Protein AF-A0A1X0SES9-F1 (afdb_monomer)

Solvent-accessible surface area (backbone atoms only — not comparable to full-atom values): 3889 Å² total; per-residue (Å²): 122,67,68,65,57,53,55,55,57,58,61,66,71,71,78,79,75,83,75,76,72,76,76,82,44,76,23,93,40,73,86,40,75,64,30,28,53,52,20,29,56,54,19,46,76,74,74,21,79,34,23,36,41,32,97,84,25,31,39,46,65,40,66,81,128

Mean predicted aligned error: 12.41 Å

Nearest PDB structures (foldseek):
  1myn-assembly1_A  TM=7.132E-01  e=6.006E-02  Drosophila melanogaster
  1p0a-assembly1_A  TM=5.532E-01  e=6.008E-01  Archaeoprepona demophon
  2lj7-assembly1_A  TM=4.816E-01  e=5.249E+00  Lens culinaris subsp. culinaris

Foldseek 3Di:
DVVVVVVVVVVVVPPPDPLPPQDWDFQPDQPDPVSQVVQCVSLVVSPANGWHQDPVRTIDGHHDD

Organism: Rhizopus microsporus (NCBI:txid58291)

Secondary structure (DSSP, 8-state):
-HHHHHHHHHHHTT-----------B---TT-HHHHHHHHHHHHHTT-SEEEEETTTEEEEE---

Structure (mmCIF, N/CA/C/O backbone):
data_AF-A0A1X0SES9-F1
#
_entry.id   AF-A0A1X0SES9-F1
#
loop_
_atom_site.group_PDB
_atom_site.id
_atom_site.type_symbol
_atom_site.label_atom_id
_atom_site.label_alt_id
_atom_site.label_comp_id
_atom_site.label_asym_id
_atom_site.label_entity_id
_atom_site.label_seq_id
_atom_site.pdbx_PDB_ins_code
_atom_site.Cartn_x
_atom_site.Cartn_y
_atom_site.Cartn_z
_atom_site.occupancy
_atom_site.B_iso_or_equiv
_atom_site.auth_seq_id
_atom_site.auth_comp_id
_atom_site.auth_asym_id
_atom_site.auth_atom_id
_atom_site.pdbx_PDB_model_num
ATOM 1 N N . MET A 1 1 ? -17.214 17.141 44.478 1.00 55.44 1 MET A N 1
ATOM 2 C CA . MET A 1 1 ? -16.287 16.007 44.237 1.00 55.44 1 MET A CA 1
ATOM 3 C C . MET A 1 1 ? -16.681 15.091 43.067 1.00 55.44 1 MET A C 1
ATOM 5 O O . MET A 1 1 ? -15.805 14.428 42.542 1.00 55.44 1 MET A O 1
ATOM 9 N N . LYS A 1 2 ? -17.945 15.055 42.602 1.00 57.34 2 LYS A N 1
ATOM 10 C CA . LYS A 1 2 ? -18.358 14.232 41.440 1.00 57.34 2 LYS A CA 1
ATOM 11 C C . LYS A 1 2 ? -17.919 14.779 40.071 1.00 57.34 2 LYS A C 1
ATOM 13 O O . LYS A 1 2 ? -17.605 13.991 39.191 1.00 57.34 2 LYS A O 1
ATOM 18 N N . LEU A 1 3 ? -17.852 16.105 39.898 1.00 59.09 3 LEU A N 1
ATOM 19 C CA . LEU A 1 3 ? -17.476 16.728 38.616 1.00 59.09 3 LEU A CA 1
ATOM 20 C C . LEU A 1 3 ? -16.042 16.384 38.185 1.00 59.09 3 LEU A C 1
ATOM 22 O O . LEU A 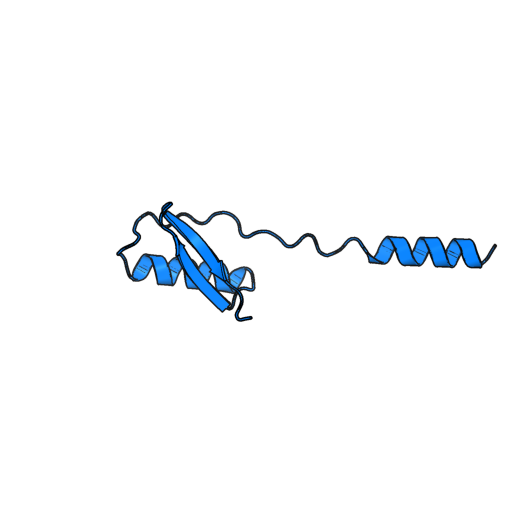1 3 ? -15.804 16.070 37.026 1.00 59.09 3 LEU A O 1
ATOM 26 N N . ALA A 1 4 ? -15.105 16.390 39.138 1.00 60.59 4 ALA A N 1
ATOM 27 C CA . ALA A 1 4 ? -13.709 16.037 38.892 1.00 60.59 4 ALA A CA 1
ATOM 28 C C . ALA A 1 4 ? -13.553 14.577 38.433 1.00 60.59 4 ALA A C 1
ATOM 30 O O . ALA A 1 4 ? -12.718 14.295 37.583 1.00 60.59 4 ALA A 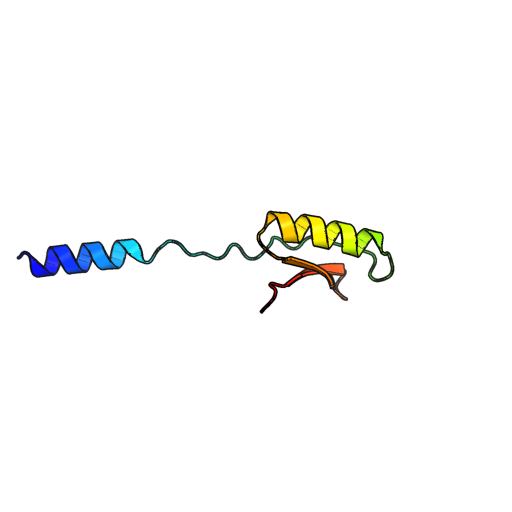O 1
ATOM 31 N N . LEU A 1 5 ? -14.402 13.674 38.941 1.00 59.34 5 LEU A N 1
ATOM 32 C CA . LEU A 1 5 ? -14.411 12.259 38.560 1.00 59.34 5 LEU A CA 1
ATOM 33 C C . LEU A 1 5 ? -14.920 12.044 37.123 1.00 59.34 5 LEU A C 1
ATOM 35 O O . LEU A 1 5 ? -14.449 11.161 36.418 1.00 59.34 5 LEU A O 1
ATOM 39 N N . TYR A 1 6 ? -15.874 12.865 36.673 1.00 62.91 6 TYR A N 1
ATOM 40 C CA . TYR A 1 6 ? -16.369 12.828 35.293 1.00 62.91 6 TYR A CA 1
ATOM 41 C C . TYR A 1 6 ? -15.364 13.421 34.298 1.00 62.91 6 TYR A C 1
ATOM 43 O O . TYR A 1 6 ? -15.197 12.895 33.200 1.00 62.91 6 TYR A O 1
ATOM 51 N N . LEU A 1 7 ? -14.660 14.485 34.692 1.00 60.12 7 LEU A N 1
ATOM 52 C CA . LEU A 1 7 ? -13.610 15.104 33.878 1.00 60.12 7 LEU A CA 1
ATOM 53 C C . LEU A 1 7 ? -12.426 14.159 33.631 1.00 60.12 7 LEU A C 1
ATOM 55 O O . LEU A 1 7 ? -11.910 14.116 32.515 1.00 60.12 7 LEU A O 1
ATOM 59 N N . THR A 1 8 ? -12.024 13.362 34.624 1.00 59.81 8 THR A N 1
ATOM 60 C CA . THR A 1 8 ? -10.947 12.372 34.453 1.00 59.81 8 THR A CA 1
ATOM 61 C C . THR A 1 8 ? -11.364 11.191 33.574 1.00 59.81 8 THR A C 1
ATOM 63 O O . THR A 1 8 ? -10.554 10.713 32.781 1.00 59.81 8 THR A O 1
ATOM 66 N N . LEU A 1 9 ? -12.629 10.758 33.642 1.00 58.66 9 LEU A N 1
ATOM 67 C CA . LEU A 1 9 ? -13.174 9.709 32.769 1.00 58.66 9 LEU A CA 1
ATOM 68 C C . LEU A 1 9 ? -13.195 10.120 31.287 1.00 58.66 9 LEU A C 1
ATOM 70 O O . LEU A 1 9 ? -12.902 9.298 30.422 1.00 58.66 9 LEU A O 1
ATOM 74 N N . LEU A 1 10 ? -13.491 11.388 30.984 1.00 58.84 10 LEU A N 1
ATOM 75 C CA . LEU A 1 10 ? -13.525 11.889 29.604 1.00 58.84 10 LEU A CA 1
ATOM 76 C C . LEU A 1 10 ? -12.131 11.970 28.961 1.00 58.84 10 LEU A C 1
ATOM 78 O O . LEU A 1 10 ? -11.990 11.703 27.769 1.00 58.84 10 LEU A O 1
ATOM 82 N N . PHE A 1 11 ? -11.089 12.277 29.739 1.00 56.53 11 PHE A N 1
ATOM 83 C CA . PHE A 1 11 ? -9.712 12.335 29.230 1.00 56.53 11 PHE A CA 1
ATOM 84 C C . PHE A 1 11 ? -9.143 10.954 28.869 1.00 56.53 11 PHE A C 1
ATOM 86 O O . PHE A 1 11 ? -8.370 10.842 27.917 1.00 56.53 11 PHE A O 1
ATOM 93 N N . ALA A 1 12 ? -9.552 9.893 29.573 1.00 56.97 12 ALA A N 1
ATOM 94 C CA . ALA A 1 12 ? -9.090 8.530 29.298 1.00 56.97 12 ALA A CA 1
ATOM 95 C C . ALA A 1 12 ? -9.611 7.968 27.958 1.00 56.97 12 ALA A C 1
ATOM 97 O O . ALA A 1 12 ? -8.966 7.110 27.357 1.00 56.97 12 ALA A O 1
ATOM 98 N N . ALA A 1 13 ? -10.746 8.468 27.458 1.00 56.41 13 ALA A N 1
ATOM 99 C CA . ALA A 1 13 ? -11.374 7.980 26.228 1.00 56.41 13 ALA A CA 1
ATOM 100 C C . ALA A 1 13 ? -10.703 8.482 24.931 1.00 56.41 13 ALA A C 1
ATOM 102 O O . ALA A 1 13 ? -10.975 7.950 23.858 1.00 56.41 13 ALA A O 1
ATOM 103 N N . MET A 1 14 ? -9.820 9.486 24.999 1.00 56.69 14 MET A N 1
ATOM 104 C CA . MET A 1 14 ? -9.221 10.117 23.810 1.00 56.69 14 MET A CA 1
ATOM 105 C C 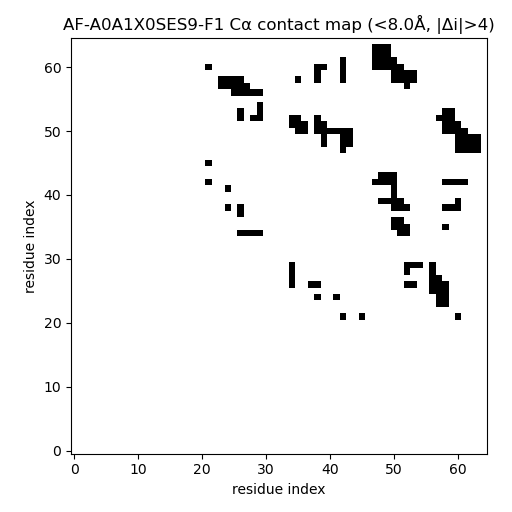. MET A 1 14 ? -7.926 9.452 23.307 1.00 56.69 14 MET A C 1
ATOM 107 O O . MET A 1 14 ? -7.359 9.897 22.312 1.00 56.69 14 MET A O 1
ATOM 111 N N . ILE A 1 15 ? -7.449 8.375 23.942 1.00 56.16 15 ILE A N 1
ATOM 112 C CA . ILE A 1 15 ? -6.145 7.762 23.626 1.00 56.16 15 ILE A CA 1
ATOM 113 C C . ILE A 1 15 ? -6.288 6.479 22.796 1.00 56.16 15 ILE A C 1
ATOM 115 O O . ILE A 1 15 ? -5.656 5.481 23.106 1.00 56.16 15 ILE A O 1
ATOM 119 N N . MET A 1 16 ? -7.105 6.439 21.743 1.00 49.94 16 MET A N 1
ATOM 120 C CA . MET A 1 16 ? -7.058 5.305 20.804 1.00 49.94 16 MET A CA 1
ATOM 121 C C . MET A 1 16 ? -7.373 5.744 19.380 1.00 49.94 16 MET A C 1
ATOM 123 O O . MET A 1 16 ? -8.388 5.364 18.818 1.00 49.94 16 MET A O 1
ATOM 127 N N . MET A 1 17 ? -6.492 6.538 18.777 1.00 52.47 17 MET A N 1
ATOM 128 C CA . MET A 1 17 ? -6.405 6.596 17.315 1.00 52.47 17 MET A CA 1
ATOM 129 C C . MET A 1 17 ? -4.989 6.998 16.894 1.00 52.47 17 MET A C 1
ATOM 131 O O . MET A 1 17 ? -4.769 7.963 16.169 1.00 52.47 17 MET A O 1
ATOM 135 N N . ALA A 1 18 ? -3.987 6.248 17.361 1.00 53.00 18 ALA A N 1
ATOM 136 C CA . ALA A 1 18 ? -2.698 6.227 16.683 1.00 53.00 18 ALA A CA 1
ATOM 137 C C . ALA A 1 18 ? -2.926 5.510 15.348 1.00 53.00 18 ALA A C 1
ATOM 139 O O . ALA A 1 18 ? -2.814 4.290 15.255 1.00 53.00 18 ALA A O 1
ATOM 140 N N . SER A 1 19 ? -3.350 6.262 14.331 1.00 54.16 19 SER A N 1
ATOM 141 C CA . SER A 1 19 ? -3.441 5.789 12.955 1.00 54.16 19 SER A CA 1
ATOM 142 C C . SER A 1 19 ? -2.088 5.192 12.588 1.00 54.16 19 SER A C 1
ATOM 144 O O . SER A 1 19 ? -1.113 5.923 12.413 1.00 54.16 19 SER A O 1
ATOM 146 N N . ALA A 1 20 ? -2.024 3.860 12.555 1.00 52.88 20 ALA A N 1
ATOM 147 C CA . ALA A 1 20 ? -0.854 3.105 12.157 1.00 52.88 20 ALA A CA 1
ATOM 148 C C . ALA A 1 20 ? -0.524 3.511 10.720 1.00 52.88 20 ALA A C 1
ATOM 150 O O . ALA A 1 20 ? -1.115 3.003 9.768 1.00 52.88 20 ALA A O 1
ATOM 151 N N . ALA A 1 21 ? 0.373 4.488 10.565 1.00 57.03 21 ALA A N 1
ATOM 152 C CA . ALA A 1 21 ? 0.863 4.875 9.259 1.00 57.03 21 ALA A CA 1
ATOM 153 C C . ALA A 1 21 ? 1.447 3.605 8.623 1.00 57.03 21 ALA A C 1
ATOM 155 O O . ALA A 1 21 ? 2.303 2.968 9.249 1.00 57.03 21 ALA A O 1
ATOM 156 N N . PRO A 1 22 ? 0.960 3.182 7.444 1.00 58.88 22 PRO A N 1
ATOM 157 C CA . PRO A 1 22 ? 1.365 1.915 6.865 1.00 58.88 22 PRO A CA 1
ATOM 158 C C . PRO A 1 22 ? 2.892 1.821 6.791 1.00 58.88 22 PRO A C 1
ATOM 160 O O . PRO A 1 22 ? 3.550 2.693 6.219 1.00 58.88 22 PRO A O 1
ATOM 163 N N . SER A 1 23 ? 3.463 0.770 7.390 1.00 63.31 23 SER A N 1
ATOM 164 C CA . SER A 1 23 ? 4.873 0.409 7.236 1.00 63.31 23 SER A CA 1
ATOM 165 C C . SER A 1 23 ? 5.279 0.481 5.760 1.00 63.31 23 SER A C 1
ATOM 167 O O . SER A 1 23 ? 4.660 -0.139 4.901 1.00 63.31 23 SER A O 1
ATOM 169 N N . LYS A 1 24 ? 6.328 1.245 5.445 1.00 70.94 24 LYS A N 1
ATOM 170 C CA . LYS A 1 24 ? 6.766 1.503 4.064 1.00 70.94 24 LYS A CA 1
ATOM 171 C C . LYS A 1 24 ? 7.068 0.185 3.331 1.00 70.94 24 LYS A C 1
ATOM 173 O O . LYS A 1 24 ? 8.141 -0.390 3.495 1.00 70.94 24 LYS A O 1
ATOM 178 N N . LYS A 1 25 ? 6.123 -0.311 2.524 1.00 82.56 25 LYS A N 1
ATOM 179 C CA . LYS A 1 25 ? 6.308 -1.504 1.689 1.00 82.56 25 LYS A CA 1
ATOM 180 C C . LYS A 1 25 ? 7.070 -1.105 0.431 1.00 82.56 25 LYS A C 1
ATOM 182 O O . LYS A 1 25 ? 6.603 -0.254 -0.317 1.00 82.56 25 LYS A O 1
ATOM 187 N N . ILE A 1 26 ? 8.225 -1.720 0.204 1.00 84.81 26 ILE A N 1
ATOM 188 C CA . ILE A 1 26 ? 9.046 -1.445 -0.977 1.00 84.81 26 ILE A CA 1
ATOM 189 C C . ILE A 1 26 ? 8.452 -2.164 -2.196 1.00 84.81 26 ILE A C 1
ATOM 191 O O . ILE A 1 26 ? 8.069 -3.335 -2.121 1.00 84.81 26 ILE A O 1
ATOM 195 N N . CYS A 1 27 ? 8.371 -1.447 -3.309 1.00 84.25 27 CYS A N 1
ATOM 196 C CA . CYS A 1 27 ? 7.980 -1.916 -4.626 1.00 84.25 27 CYS A CA 1
ATOM 197 C C . CYS A 1 27 ? 9.046 -1.408 -5.611 1.00 84.25 27 CYS A C 1
ATOM 199 O O . CYS A 1 27 ? 9.040 -0.263 -6.030 1.00 84.25 27 CYS A O 1
ATOM 201 N N . HIS A 1 28 ? 10.051 -2.224 -5.922 1.00 72.56 28 HIS A N 1
ATOM 202 C CA . HIS A 1 28 ? 11.256 -1.779 -6.643 1.00 72.56 28 HIS A CA 1
ATOM 203 C C . HIS A 1 28 ? 11.029 -1.398 -8.123 1.00 72.56 28 HIS A C 1
ATOM 205 O O . HIS A 1 28 ? 11.976 -1.011 -8.803 1.00 72.56 28 HIS A O 1
ATOM 211 N N . THR A 1 29 ? 9.796 -1.474 -8.633 1.00 66.38 29 THR A N 1
ATOM 212 C CA . THR A 1 29 ? 9.508 -1.366 -10.067 1.00 66.38 29 THR A CA 1
ATOM 213 C C . THR A 1 29 ? 8.203 -0.613 -10.316 1.00 66.38 29 THR A C 1
ATOM 215 O O . THR A 1 29 ? 7.119 -1.183 -10.251 1.00 66.38 29 THR A O 1
ATOM 218 N N . LEU A 1 30 ? 8.315 0.679 -10.633 1.00 61.34 30 LEU A N 1
ATOM 219 C CA . LEU A 1 30 ? 7.191 1.560 -10.984 1.00 61.34 30 LEU A CA 1
ATOM 220 C C . LEU A 1 30 ? 6.361 1.058 -12.171 1.00 61.34 30 LEU A C 1
ATOM 222 O O . LEU A 1 30 ? 5.147 1.234 -12.200 1.00 61.34 30 LEU A O 1
ATOM 226 N N . SER A 1 31 ? 7.027 0.428 -13.136 1.00 65.31 31 SER A N 1
ATOM 227 C CA . SER A 1 31 ? 6.420 0.001 -14.398 1.00 65.31 31 SER A CA 1
ATOM 228 C C . SER A 1 31 ? 5.908 -1.441 -14.379 1.00 65.31 31 SER A C 1
ATOM 230 O O . SER A 1 31 ? 5.372 -1.895 -15.386 1.00 65.31 31 SER A O 1
ATOM 232 N N . ASP A 1 32 ? 6.074 -2.184 -13.275 1.00 71.06 32 ASP A N 1
ATOM 233 C CA . ASP A 1 32 ? 5.558 -3.553 -13.188 1.00 71.06 32 ASP A CA 1
ATOM 234 C C . ASP A 1 32 ? 4.110 -3.525 -12.658 1.00 71.06 32 ASP A C 1
ATOM 236 O O . ASP A 1 32 ? 3.888 -3.162 -11.498 1.00 71.06 32 ASP A O 1
ATOM 240 N N . PRO A 1 33 ? 3.097 -3.941 -13.440 1.00 72.31 33 PRO A N 1
ATOM 241 C CA . PRO A 1 33 ? 1.720 -4.031 -12.952 1.00 72.31 33 PRO A CA 1
ATOM 242 C C . PRO A 1 33 ? 1.577 -4.939 -11.714 1.00 72.31 33 PRO A C 1
ATOM 244 O O . PRO A 1 33 ? 0.666 -4.743 -10.900 1.00 72.31 33 PRO A O 1
ATOM 247 N N . ARG A 1 34 ? 2.506 -5.880 -11.492 1.00 81.19 34 ARG A N 1
ATOM 248 C CA . ARG A 1 34 ? 2.573 -6.695 -10.269 1.00 81.19 34 ARG A CA 1
ATOM 249 C C . ARG A 1 34 ? 2.951 -5.868 -9.041 1.00 81.19 34 ARG A C 1
ATOM 251 O O . ARG A 1 34 ? 2.461 -6.170 -7.954 1.00 81.19 34 ARG A O 1
ATOM 258 N N . ALA A 1 35 ? 3.747 -4.808 -9.189 1.00 83.75 35 ALA A N 1
ATOM 259 C CA . ALA A 1 35 ? 4.099 -3.913 -8.086 1.00 83.75 35 ALA A CA 1
ATOM 260 C C . ALA A 1 35 ? 2.854 -3.209 -7.524 1.00 83.75 35 ALA A C 1
ATOM 262 O O . ALA A 1 35 ? 2.642 -3.188 -6.310 1.00 83.75 35 ALA A O 1
ATOM 263 N N . ASN A 1 36 ? 1.966 -2.739 -8.403 1.00 83.12 36 ASN A N 1
ATOM 264 C CA . ASN A 1 36 ? 0.692 -2.138 -8.005 1.00 83.12 36 ASN A CA 1
ATOM 265 C C . ASN A 1 36 ? -0.247 -3.157 -7.348 1.00 83.12 36 ASN A C 1
ATOM 267 O O . ASN A 1 36 ? -0.884 -2.843 -6.345 1.00 83.12 36 ASN A O 1
ATOM 271 N N . ALA A 1 37 ? -0.291 -4.402 -7.835 1.00 87.38 37 ALA A N 1
ATOM 272 C CA . ALA A 1 37 ? -1.077 -5.462 -7.198 1.00 87.38 37 ALA A CA 1
ATOM 273 C C . ALA A 1 37 ? -0.580 -5.786 -5.774 1.00 87.38 37 ALA A C 1
ATOM 275 O O . ALA A 1 37 ? -1.386 -5.949 -4.851 1.00 87.38 37 ALA A O 1
ATOM 276 N N . VAL A 1 38 ? 0.743 -5.824 -5.571 1.00 87.50 38 VAL A N 1
ATOM 277 C CA . VAL A 1 38 ? 1.359 -5.999 -4.246 1.00 87.50 38 VAL A CA 1
ATOM 278 C C . VAL A 1 38 ? 1.001 -4.833 -3.325 1.00 87.50 38 VAL A C 1
ATOM 280 O O . VAL A 1 38 ? 0.576 -5.071 -2.191 1.00 87.50 38 VAL A O 1
ATOM 283 N N . CYS A 1 39 ? 1.107 -3.592 -3.809 1.00 88.75 39 CYS A N 1
ATOM 284 C CA . CYS A 1 39 ? 0.733 -2.410 -3.038 1.00 88.75 39 CYS A CA 1
ATOM 285 C C . CYS A 1 39 ? -0.761 -2.393 -2.705 1.00 88.75 39 CYS A C 1
ATOM 287 O O . CYS A 1 39 ? -1.114 -2.158 -1.555 1.00 88.75 39 CYS A O 1
ATOM 289 N N . LYS A 1 40 ? -1.645 -2.743 -3.644 1.00 88.75 40 LYS A N 1
ATOM 290 C CA . LYS A 1 40 ? -3.089 -2.863 -3.398 1.00 88.75 40 LYS A CA 1
ATOM 291 C C . LYS A 1 40 ? -3.402 -3.894 -2.312 1.00 88.75 40 LYS A C 1
ATOM 293 O O . LYS A 1 40 ? -4.178 -3.604 -1.406 1.00 88.75 40 LYS A O 1
ATOM 298 N N . LYS A 1 41 ? -2.774 -5.076 -2.355 1.00 89.19 41 LYS A N 1
ATOM 299 C CA . LYS A 1 41 ? -2.954 -6.117 -1.325 1.00 89.19 41 LYS A CA 1
ATOM 300 C C . LYS A 1 41 ? -2.436 -5.663 0.040 1.00 89.19 41 LYS A C 1
ATOM 302 O O . LYS A 1 41 ? -3.075 -5.929 1.054 1.00 89.19 41 LYS A O 1
ATOM 307 N N . TYR A 1 42 ? -1.284 -4.996 0.070 1.00 88.75 42 TYR A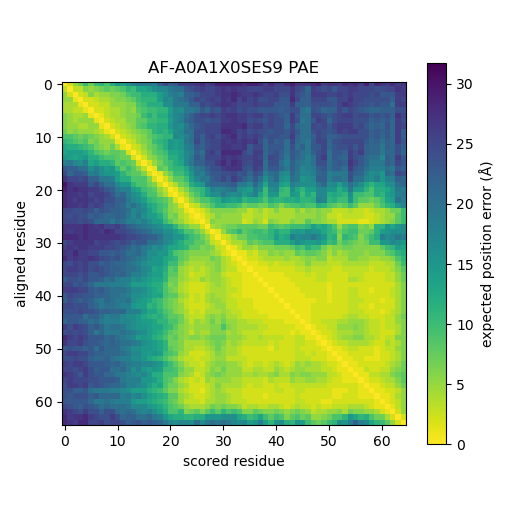 N 1
ATOM 308 C CA . TYR A 1 42 ? -0.706 -4.440 1.291 1.00 88.75 42 TYR A CA 1
ATOM 309 C C . TYR A 1 42 ? -1.613 -3.358 1.902 1.00 88.75 42 TYR A C 1
ATOM 311 O O . TYR A 1 42 ? -1.990 -3.456 3.066 1.00 88.75 42 TYR A O 1
ATOM 319 N N . CYS A 1 43 ? -2.032 -2.389 1.092 1.00 88.62 43 CYS A N 1
ATOM 320 C CA . CYS A 1 43 ? -2.900 -1.291 1.502 1.00 88.62 43 CYS A CA 1
ATOM 321 C C . CYS A 1 43 ? -4.300 -1.770 1.920 1.00 88.62 43 CYS A C 1
ATOM 323 O O . CYS A 1 43 ? -4.855 -1.261 2.887 1.00 88.62 43 CYS A O 1
ATOM 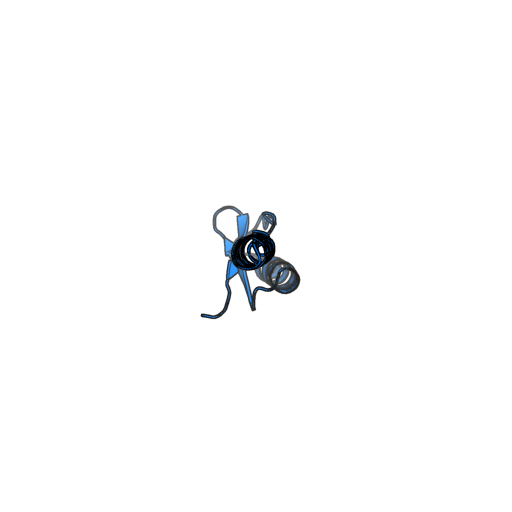325 N N . GLY A 1 44 ? -4.838 -2.817 1.288 1.00 89.00 44 GLY A N 1
ATOM 326 C CA . GLY A 1 44 ? -6.091 -3.438 1.725 1.00 89.00 44 GLY A CA 1
ATOM 327 C C . GLY A 1 44 ? -6.015 -4.034 3.135 1.00 89.00 44 GLY A C 1
ATOM 328 O O . GLY A 1 44 ? -6.963 -3.910 3.903 1.00 89.00 44 GLY A O 1
ATOM 329 N N . LYS A 1 45 ? -4.873 -4.626 3.518 1.00 86.12 45 LYS A N 1
ATOM 330 C CA . LYS A 1 45 ? -4.678 -5.183 4.870 1.00 86.12 45 LYS A CA 1
ATOM 331 C C . LYS A 1 45 ? -4.616 -4.119 5.963 1.00 86.12 45 LYS A C 1
ATOM 333 O O . LYS A 1 45 ? -4.969 -4.411 7.097 1.00 86.12 45 LYS A O 1
ATOM 338 N N . VAL A 1 46 ? -4.144 -2.919 5.630 1.00 83.19 46 VAL A N 1
ATOM 339 C CA . VAL A 1 46 ? -4.013 -1.800 6.579 1.00 83.19 46 VAL A CA 1
ATOM 340 C C . VAL A 1 46 ? -5.203 -0.830 6.529 1.00 83.19 46 VAL A C 1
ATOM 342 O O . VAL A 1 46 ? -5.144 0.231 7.136 1.00 83.19 46 VAL A O 1
ATOM 345 N N . GLY A 1 47 ? -6.289 -1.187 5.828 1.00 85.81 47 GLY A N 1
ATOM 346 C CA . GLY A 1 47 ? -7.554 -0.439 5.842 1.00 85.81 47 GLY A CA 1
ATOM 347 C C . GLY A 1 47 ? -7.738 0.595 4.726 1.00 85.81 47 GLY A C 1
ATOM 348 O O . GLY A 1 47 ? -8.667 1.395 4.785 1.00 85.81 47 GLY A O 1
ATOM 349 N N . TYR A 1 48 ? -6.895 0.585 3.692 1.00 87.06 48 TYR A N 1
ATOM 350 C CA . TYR A 1 48 ? -6.987 1.506 2.557 1.00 87.06 48 TYR A CA 1
ATOM 351 C C . TYR A 1 48 ? -7.578 0.819 1.321 1.00 87.06 48 TYR A C 1
ATOM 353 O O . TYR A 1 48 ? -7.272 -0.331 1.012 1.00 87.06 48 TYR A O 1
ATOM 361 N N . SER A 1 49 ? -8.404 1.543 0.564 1.00 84.31 49 SER A N 1
ATOM 362 C CA . SER A 1 49 ? -9.095 1.001 -0.617 1.00 84.31 49 SER A CA 1
ATOM 363 C C . SER A 1 49 ? -8.214 0.918 -1.868 1.00 84.31 49 SER A C 1
ATOM 365 O O . SER A 1 49 ? -8.543 0.190 -2.808 1.00 84.31 49 SER A O 1
ATOM 367 N N . LEU A 1 50 ? -7.132 1.698 -1.915 1.00 85.06 50 LEU A N 1
ATOM 368 C CA . LEU A 1 50 ? -6.235 1.820 -3.061 1.00 85.06 50 LEU A CA 1
ATOM 369 C C . LEU A 1 50 ? -4.774 1.726 -2.605 1.00 85.06 50 LEU A C 1
ATOM 371 O O . LEU A 1 50 ? -4.419 2.165 -1.509 1.00 85.06 50 LEU A O 1
ATOM 375 N N . GLY A 1 51 ? -3.926 1.169 -3.468 1.00 88.94 51 GLY A N 1
ATOM 376 C CA . GLY A 1 51 ? -2.488 1.061 -3.247 1.00 88.94 51 GLY A CA 1
ATOM 377 C C . GLY A 1 51 ? -1.733 1.064 -4.569 1.00 88.94 51 GLY A C 1
ATOM 378 O O . GLY A 1 51 ? -2.040 0.259 -5.446 1.00 88.94 51 GLY A O 1
ATOM 379 N N . GLU 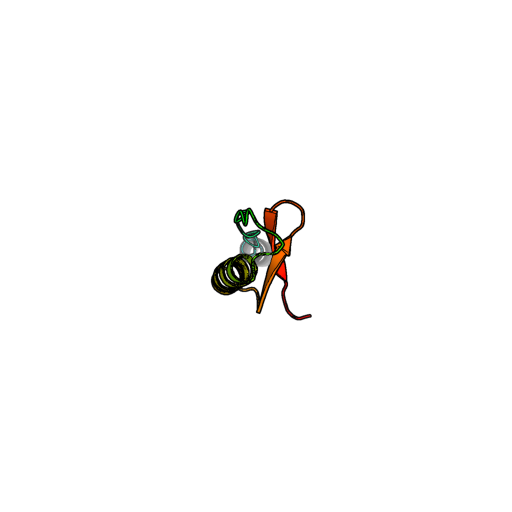A 1 52 ? -0.755 1.955 -4.699 1.00 89.06 52 GLU A N 1
ATOM 380 C CA . GLU A 1 52 ? 0.016 2.178 -5.930 1.00 89.06 52 GLU A CA 1
ATOM 381 C C . GLU A 1 52 ? 1.506 2.226 -5.604 1.00 89.06 52 GLU A C 1
ATOM 383 O O . GLU A 1 52 ? 1.888 2.676 -4.521 1.00 89.06 52 GLU A O 1
ATOM 388 N N . CYS A 1 53 ? 2.359 1.777 -6.519 1.00 88.25 53 CYS A N 1
ATOM 389 C CA . CYS A 1 53 ? 3.792 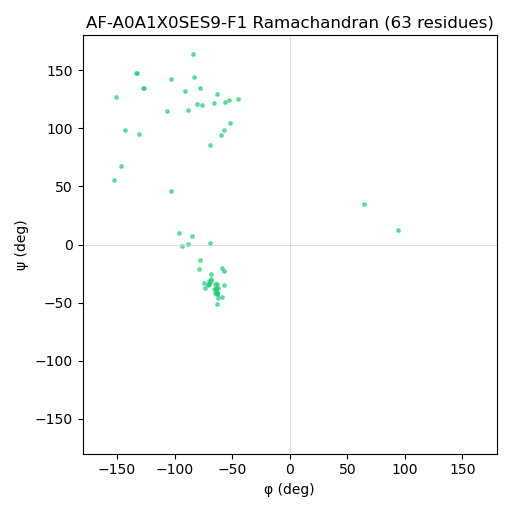1.943 -6.351 1.00 88.25 53 CYS A CA 1
ATOM 390 C C . CYS A 1 53 ? 4.194 3.391 -6.661 1.00 88.25 53 CYS A C 1
ATOM 392 O O . CYS A 1 53 ? 3.962 3.881 -7.762 1.00 88.25 53 CYS A O 1
ATOM 394 N N . GLY A 1 54 ? 4.771 4.093 -5.685 1.00 85.00 54 GLY A N 1
ATOM 395 C CA . GLY A 1 54 ? 5.239 5.466 -5.853 1.00 85.00 54 GLY A CA 1
ATOM 396 C C . GLY A 1 54 ? 6.642 5.555 -6.450 1.00 85.00 54 GLY A C 1
ATOM 397 O O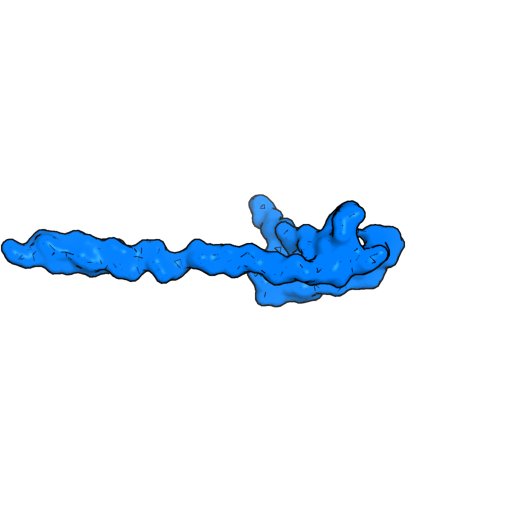 . GLY A 1 54 ? 7.416 4.602 -6.389 1.00 85.00 54 GLY A O 1
ATOM 398 N N . ASN A 1 55 ? 7.017 6.745 -6.937 1.00 83.56 55 ASN A N 1
ATOM 399 C CA . ASN A 1 55 ? 8.298 6.977 -7.632 1.00 83.56 55 ASN A CA 1
ATOM 400 C C . ASN A 1 55 ? 9.555 6.643 -6.820 1.00 83.56 55 ASN A C 1
ATOM 402 O O . ASN A 1 55 ? 10.618 6.416 -7.382 1.00 83.56 55 ASN A O 1
ATOM 406 N N . LYS A 1 56 ? 9.431 6.580 -5.495 1.00 82.94 56 LYS A N 1
ATOM 407 C CA . LYS A 1 56 ? 10.515 6.198 -4.580 1.00 82.94 56 LYS A CA 1
ATOM 408 C C . LYS A 1 56 ? 10.639 4.680 -4.399 1.00 82.94 56 LYS A C 1
ATOM 410 O O . LYS A 1 56 ? 11.355 4.238 -3.509 1.00 82.94 56 LYS A O 1
ATOM 415 N N . GLY A 1 57 ? 9.891 3.896 -5.175 1.00 86.19 57 GLY A N 1
ATOM 416 C CA . GLY A 1 57 ? 9.770 2.455 -5.006 1.00 86.19 57 GLY A CA 1
ATOM 417 C C . GLY A 1 57 ? 9.100 2.075 -3.686 1.00 86.19 57 GLY A C 1
ATOM 418 O O . GLY A 1 57 ? 9.484 1.100 -3.052 1.00 86.19 57 GLY A O 1
ATOM 419 N N . ILE A 1 58 ? 8.137 2.873 -3.221 1.00 87.31 58 ILE A N 1
ATOM 420 C CA . ILE A 1 58 ? 7.412 2.642 -1.965 1.00 87.31 58 ILE A CA 1
ATOM 421 C C . ILE A 1 58 ? 5.917 2.673 -2.260 1.00 87.31 58 ILE A C 1
ATOM 423 O O . ILE A 1 58 ? 5.443 3.571 -2.955 1.00 87.31 58 ILE A O 1
ATOM 427 N N . CYS A 1 59 ? 5.174 1.715 -1.714 1.00 88.38 59 CYS A N 1
ATOM 428 C CA . CYS A 1 59 ? 3.725 1.673 -1.828 1.00 88.38 59 CYS A CA 1
ATOM 429 C C . CYS A 1 59 ? 3.080 2.888 -1.157 1.00 88.38 59 CYS A C 1
ATOM 431 O O . CYS A 1 59 ? 3.333 3.183 0.012 1.00 88.38 59 CYS A O 1
ATOM 433 N N . ILE A 1 60 ? 2.197 3.549 -1.895 1.00 88.50 60 ILE A N 1
ATOM 434 C CA . ILE A 1 60 ? 1.373 4.662 -1.439 1.00 88.50 60 ILE A CA 1
ATOM 435 C C . ILE A 1 60 ? -0.051 4.136 -1.279 1.00 88.50 60 ILE A C 1
ATOM 437 O O . ILE A 1 60 ? -0.688 3.748 -2.259 1.00 88.50 60 ILE A O 1
ATOM 441 N N . CYS A 1 61 ? -0.547 4.123 -0.043 1.00 89.12 61 CYS A N 1
ATOM 442 C CA . CYS A 1 61 ? -1.919 3.739 0.269 1.00 89.12 61 CYS A CA 1
ATOM 443 C C . CYS A 1 61 ? -2.833 4.965 0.252 1.00 89.12 61 CYS A C 1
ATOM 445 O O . CYS A 1 61 ? -2.503 5.993 0.844 1.00 89.12 61 CYS A O 1
ATOM 447 N N . LYS A 1 62 ? -3.979 4.861 -0.425 1.00 84.75 62 LYS A N 1
ATOM 448 C CA . LYS A 1 62 ? -4.971 5.939 -0.532 1.00 84.75 62 LYS A CA 1
ATOM 449 C C . LYS A 1 62 ? -6.341 5.420 -0.098 1.00 84.75 62 LYS A C 1
ATOM 451 O O . LYS A 1 62 ? -6.767 4.339 -0.510 1.00 84.75 62 LYS A O 1
ATOM 456 N N . SER A 1 63 ? -7.037 6.196 0.723 1.00 81.69 63 SER A N 1
ATOM 457 C CA . SER A 1 63 ? -8.458 5.975 1.004 1.00 81.69 63 SER A CA 1
ATOM 458 C C . SER A 1 63 ? -9.274 6.617 -0.112 1.00 81.69 63 SER A C 1
ATOM 460 O O . SER A 1 63 ? -8.877 7.662 -0.634 1.00 81.69 63 SER A O 1
ATOM 462 N N . ARG A 1 64 ? -10.400 6.009 -0.503 1.00 69.31 64 ARG A N 1
ATOM 463 C CA . ARG A 1 64 ? -11.385 6.754 -1.297 1.00 69.31 64 ARG A CA 1
ATOM 464 C C . ARG A 1 64 ? -11.925 7.866 -0.393 1.00 69.31 64 ARG A C 1
ATOM 466 O O . ARG A 1 64 ? -12.336 7.568 0.724 1.00 69.31 64 ARG A O 1
ATOM 473 N N . LYS A 1 65 ? -11.784 9.115 -0.836 1.00 54.81 65 LYS A N 1
ATOM 474 C CA . LYS A 1 65 ? -12.404 10.280 -0.197 1.00 54.81 65 LYS A CA 1
ATOM 475 C C . LYS A 1 65 ? -13.920 10.164 -0.268 1.00 54.81 65 LYS A C 1
ATOM 477 O O . LYS A 1 65 ? -14.391 9.610 -1.288 1.00 54.81 65 LYS A O 1
#

pLDDT: mean 73.28, std 13.84, range [49.94, 89.19]

Radius of gyration: 19.0 Å; Cα contacts (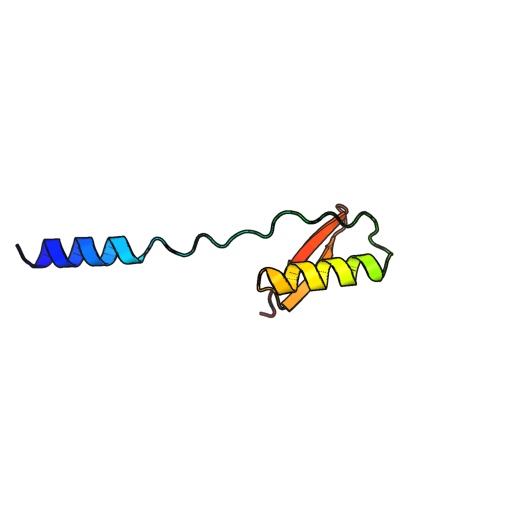8 Å, |Δi|>4): 87; chains: 1; bounding box: 30×23×59 Å

Sequence (65 aa):
MKLALYLTLLFAAMIMMASAAPSKKICHTLSDPRANAVCKKYCGKVGYSLGECGNKGICICKSRK